Protein AF-A0A3A0BRJ7-F1 (afdb_monomer_lite)

Structure (mmCIF, N/CA/C/O backbone):
data_AF-A0A3A0BRJ7-F1
#
_entry.id   AF-A0A3A0BRJ7-F1
#
loop_
_atom_site.group_PDB
_atom_site.id
_atom_site.type_symbol
_atom_site.label_atom_id
_atom_site.label_alt_id
_atom_site.label_comp_id
_atom_site.label_asym_id
_atom_site.label_entity_id
_atom_site.label_seq_id
_atom_site.pdbx_PDB_ins_code
_atom_site.Cartn_x
_atom_site.Cartn_y
_atom_site.Cartn_z
_atom_site.occupancy
_atom_site.B_iso_or_equiv
_atom_site.auth_seq_id
_atom_site.auth_comp_id
_atom_site.auth_asym_id
_atom_site.auth_atom_id
_atom_site.pdbx_PDB_model_num
ATOM 1 N N . HIS A 1 1 ? -12.778 3.303 -24.298 1.00 61.09 1 HIS A N 1
ATOM 2 C CA . HIS A 1 1 ? -11.654 3.734 -23.444 1.00 61.09 1 HIS A CA 1
ATOM 3 C C . HIS A 1 1 ? -10.724 2.549 -23.195 1.00 61.09 1 HIS A C 1
ATOM 5 O O . HIS A 1 1 ? -11.020 1.719 -22.35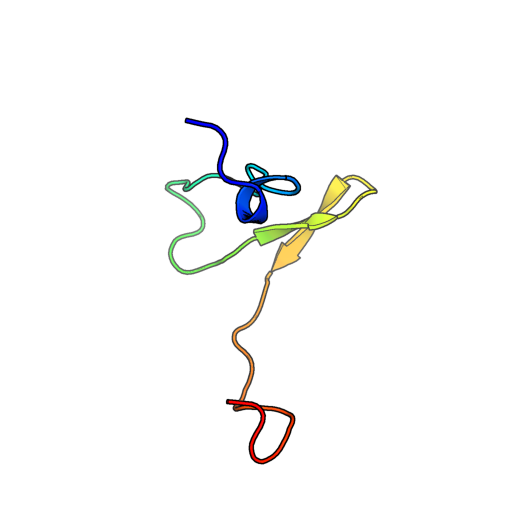1 1.00 61.09 1 HIS A O 1
ATOM 11 N N . ARG A 1 2 ? -9.643 2.417 -23.968 1.00 82.19 2 ARG A N 1
ATOM 12 C CA . ARG A 1 2 ? -8.554 1.456 -23.718 1.00 82.19 2 ARG A CA 1
ATOM 13 C C . ARG A 1 2 ? -7.261 2.151 -24.127 1.00 82.19 2 ARG A C 1
ATOM 15 O O . ARG A 1 2 ? -6.873 2.108 -25.288 1.00 82.19 2 ARG A O 1
ATOM 22 N N . HIS A 1 3 ? -6.686 2.904 -23.196 1.00 92.56 3 HIS A N 1
ATOM 23 C CA . HIS A 1 3 ? -5.375 3.507 -23.402 1.00 92.56 3 HIS A CA 1
ATOM 24 C C . HIS A 1 3 ? -4.303 2.455 -23.066 1.00 92.56 3 HIS A C 1
ATOM 26 O O . HIS A 1 3 ? -4.450 1.808 -22.028 1.00 92.56 3 HIS A O 1
ATOM 32 N N . PRO A 1 4 ? -3.239 2.276 -23.873 1.00 94.44 4 PRO A N 1
ATOM 33 C CA . PRO A 1 4 ? -2.201 1.271 -23.613 1.00 94.44 4 PRO A CA 1
ATOM 34 C C . PRO A 1 4 ? -1.583 1.355 -22.209 1.00 94.44 4 PRO A C 1
ATOM 36 O O . PRO A 1 4 ? -1.407 0.336 -21.559 1.00 94.44 4 PRO A O 1
ATOM 39 N N . ALA A 1 5 ? -1.359 2.567 -21.686 1.00 95.06 5 ALA A N 1
ATOM 40 C CA . ALA A 1 5 ? -0.828 2.764 -20.328 1.00 95.06 5 ALA A CA 1
ATOM 41 C C . ALA A 1 5 ? -1.756 2.276 -19.192 1.00 95.06 5 ALA A C 1
ATOM 43 O O . ALA A 1 5 ? -1.333 2.215 -18.046 1.00 95.06 5 ALA A O 1
ATOM 44 N N . GLY A 1 6 ? -3.022 1.955 -19.482 1.00 95.38 6 GLY A N 1
ATOM 45 C CA . GLY A 1 6 ? -3.970 1.413 -18.504 1.00 95.38 6 GLY A CA 1
ATOM 46 C C . GLY A 1 6 ? -4.014 -0.116 -18.459 1.00 95.38 6 GLY A C 1
ATOM 47 O O . GLY A 1 6 ? -4.903 -0.655 -17.800 1.00 95.38 6 GLY A O 1
ATOM 48 N N . GLN A 1 7 ? -3.122 -0.806 -19.182 1.00 95.88 7 GLN A N 1
ATOM 49 C CA . GLN A 1 7 ? -3.130 -2.267 -19.310 1.00 95.88 7 GLN A CA 1
ATOM 50 C C . GLN A 1 7 ? -3.116 -2.984 -17.953 1.00 95.88 7 GLN A C 1
ATOM 52 O O . GLN A 1 7 ? -3.866 -3.942 -17.785 1.00 95.88 7 GLN A O 1
ATOM 57 N N . ASP A 1 8 ? -2.373 -2.447 -16.985 1.00 95.69 8 ASP A N 1
ATOM 58 C CA . ASP A 1 8 ? -2.208 -3.030 -15.647 1.00 95.69 8 ASP A CA 1
ATOM 59 C C . ASP A 1 8 ? -2.986 -2.276 -14.553 1.00 95.69 8 ASP A C 1
ATOM 61 O O . ASP A 1 8 ? -2.661 -2.348 -13.369 1.00 95.69 8 ASP A O 1
ATOM 65 N N . SER A 1 9 ? -4.013 -1.509 -14.929 1.00 96.06 9 SER A N 1
ATOM 66 C CA . SER A 1 9 ? -4.850 -0.813 -13.946 1.00 96.06 9 SER A CA 1
ATOM 67 C C . SER A 1 9 ? -5.655 -1.800 -13.093 1.00 96.06 9 SER A C 1
ATOM 69 O O . SER A 1 9 ? -6.222 -2.769 -13.597 1.00 96.06 9 SER A O 1
ATOM 71 N N . ALA A 1 10 ? -5.727 -1.537 -11.788 1.00 96.56 10 ALA A N 1
ATOM 72 C CA . ALA A 1 10 ? -6.433 -2.387 -10.838 1.00 96.56 10 ALA A CA 1
ATOM 73 C C . ALA A 1 10 ? -7.064 -1.565 -9.708 1.00 96.56 10 ALA A C 1
ATOM 75 O O . ALA A 1 10 ? -6.546 -0.522 -9.308 1.00 96.56 10 ALA A O 1
ATOM 76 N N . ILE A 1 11 ? -8.173 -2.070 -9.165 1.00 97.31 11 ILE A N 1
ATOM 77 C CA . ILE A 1 11 ? -8.722 -1.596 -7.892 1.00 97.31 11 ILE A CA 1
ATOM 78 C C . ILE A 1 11 ? -7.864 -2.201 -6.778 1.00 97.31 11 ILE A C 1
ATOM 80 O O . ILE A 1 11 ? -7.756 -3.422 -6.684 1.00 97.31 11 ILE A O 1
ATOM 84 N N . ILE A 1 12 ? -7.256 -1.355 -5.943 1.00 96.44 12 ILE A N 1
ATOM 85 C CA . ILE A 1 12 ? -6.326 -1.787 -4.881 1.00 96.44 12 ILE A CA 1
ATOM 86 C C . ILE A 1 12 ? -6.913 -1.704 -3.466 1.00 96.44 12 ILE A C 1
ATOM 88 O O . ILE A 1 12 ? -6.256 -2.096 -2.505 1.00 96.44 12 ILE A O 1
ATOM 92 N N . GLY A 1 13 ? -8.135 -1.191 -3.320 1.00 96.12 13 GLY A N 1
ATOM 93 C CA . GLY A 1 13 ? -8.782 -1.034 -2.024 1.00 96.12 13 GLY A CA 1
ATOM 94 C C . GLY A 1 13 ? -10.033 -0.168 -2.088 1.00 96.12 13 GLY A C 1
ATOM 95 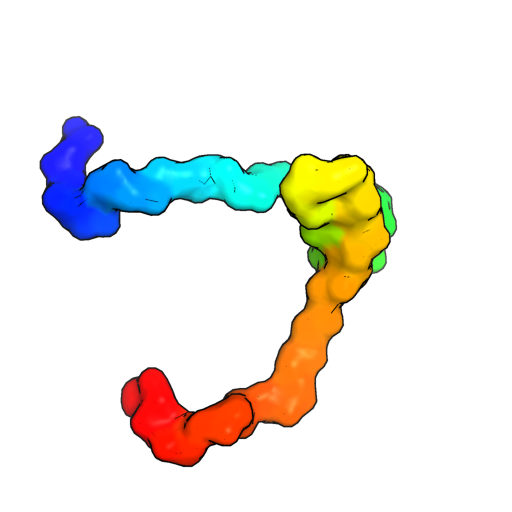O O . GLY A 1 13 ? -10.510 0.188 -3.167 1.00 96.12 13 GLY A O 1
ATOM 96 N N . GLU A 1 14 ? -10.536 0.170 -0.909 1.00 97.38 14 GLU A N 1
ATOM 97 C CA . GLU A 1 14 ? -11.735 0.974 -0.691 1.00 97.38 14 GLU A CA 1
ATOM 98 C C . GLU A 1 14 ? -11.533 1.922 0.497 1.00 97.38 14 GLU A C 1
ATOM 100 O O . GLU A 1 14 ? -10.639 1.722 1.321 1.00 97.38 14 GLU A O 1
ATOM 105 N N . VAL A 1 15 ? -12.363 2.963 0.577 1.00 97.25 15 VAL A N 1
ATOM 106 C CA . VAL A 1 15 ? -12.383 3.893 1.712 1.00 97.25 15 VAL A CA 1
ATOM 107 C C . VAL A 1 15 ? -13.455 3.439 2.694 1.00 97.25 15 VAL A C 1
ATOM 109 O O . VAL A 1 15 ? -14.600 3.223 2.302 1.00 97.25 15 VAL A O 1
ATOM 112 N N . THR A 1 16 ? -13.094 3.334 3.969 1.00 96.56 16 THR A N 1
ATOM 113 C CA . THR A 1 16 ? -13.992 2.938 5.059 1.00 96.56 16 THR A CA 1
ATOM 114 C C . THR A 1 16 ? -14.051 4.024 6.132 1.00 96.56 16 THR A C 1
ATOM 116 O O . THR A 1 16 ? -13.176 4.884 6.217 1.00 96.56 16 THR A O 1
ATOM 119 N N . GLU A 1 17 ? -15.086 3.996 6.975 1.00 97.88 17 GLU A N 1
ATOM 120 C CA . GLU A 1 17 ? -15.250 4.975 8.064 1.00 97.88 17 GLU A CA 1
ATOM 121 C C . GLU A 1 17 ? -14.215 4.799 9.182 1.00 97.88 17 GLU A C 1
ATOM 123 O O . GLU A 1 17 ? -13.809 5.764 9.829 1.00 97.88 17 GLU A O 1
ATOM 128 N N . THR A 1 18 ? -13.787 3.559 9.428 1.00 94.25 18 THR A N 1
ATOM 129 C CA . THR A 1 18 ? -12.824 3.229 10.478 1.00 94.25 18 THR A CA 1
ATOM 130 C C . THR A 1 18 ? -11.786 2.215 9.989 1.00 94.25 18 THR A C 1
ATOM 132 O O . THR A 1 18 ? -12.103 1.380 9.133 1.00 94.25 18 THR A O 1
ATOM 135 N N . PRO A 1 19 ? -10.558 2.251 10.542 1.00 92.56 19 PRO A N 1
ATOM 136 C CA . PRO A 1 19 ? -10.014 3.294 11.419 1.00 92.56 19 PRO A CA 1
ATOM 137 C C . PRO A 1 19 ? -9.710 4.595 10.652 1.00 92.56 19 PRO A C 1
ATOM 139 O O . PRO A 1 19 ? -9.017 4.586 9.639 1.00 92.56 19 PRO A O 1
ATOM 142 N N . ALA A 1 20 ? -10.210 5.726 11.154 1.00 94.62 20 ALA A N 1
ATOM 143 C CA . ALA A 1 20 ? -9.970 7.024 10.532 1.00 94.62 20 ALA A CA 1
ATOM 144 C C . ALA A 1 20 ? -8.480 7.404 10.601 1.00 94.62 2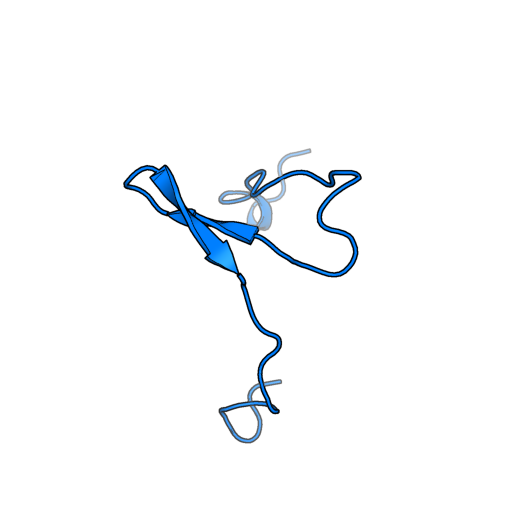0 ALA A C 1
ATOM 146 O O . ALA A 1 20 ? -7.831 7.226 11.631 1.00 94.62 20 ALA A O 1
ATOM 147 N N . GLY A 1 21 ? -7.947 7.953 9.506 1.00 94.81 21 GLY A N 1
ATOM 148 C CA . GLY A 1 21 ? -6.560 8.424 9.434 1.00 94.81 21 GLY A CA 1
ATOM 149 C C . GLY A 1 21 ? -5.504 7.328 9.260 1.00 94.81 21 GLY A C 1
ATOM 150 O O . GLY A 1 21 ? -4.319 7.627 9.367 1.00 94.81 21 GLY A O 1
ATOM 151 N N . ALA A 1 22 ? -5.904 6.085 8.977 1.00 95.50 22 ALA A N 1
ATOM 152 C CA . ALA A 1 22 ? -4.982 4.982 8.730 1.00 95.50 22 ALA A CA 1
ATOM 153 C C . ALA A 1 22 ? -5.238 4.321 7.372 1.00 95.50 22 ALA A C 1
ATOM 155 O O . ALA A 1 22 ? -6.374 4.205 6.915 1.00 95.50 22 ALA A O 1
ATOM 156 N N . VAL A 1 23 ? -4.163 3.834 6.752 1.00 97.12 23 VAL A N 1
ATOM 157 C CA . VAL A 1 23 ? -4.226 2.953 5.583 1.00 97.12 23 VAL A CA 1
ATOM 158 C C . VAL A 1 23 ? -3.892 1.545 6.051 1.00 97.12 23 VAL A C 1
ATOM 160 O O . VAL A 1 23 ? -2.827 1.314 6.621 1.00 97.12 23 VAL A O 1
ATOM 163 N N . VAL A 1 24 ? -4.802 0.597 5.828 1.00 97.12 24 VAL A N 1
ATOM 164 C CA . VAL A 1 24 ? -4.622 -0.801 6.234 1.00 97.12 24 VAL A CA 1
ATOM 165 C C . VAL A 1 24 ? -4.511 -1.679 4.996 1.00 97.12 24 VAL A C 1
ATOM 167 O O . VAL A 1 24 ? -5.415 -1.733 4.168 1.00 97.12 24 VAL A O 1
ATOM 170 N N . MET A 1 25 ? -3.401 -2.400 4.883 1.00 97.44 25 MET A N 1
ATOM 171 C CA . MET A 1 25 ? -3.152 -3.362 3.818 1.00 97.44 25 MET A CA 1
ATOM 172 C C . MET A 1 25 ? -3.518 -4.772 4.281 1.00 97.44 25 MET A C 1
ATOM 174 O O . MET A 1 25 ? -3.075 -5.226 5.339 1.00 97.44 25 MET A O 1
ATOM 178 N N . ARG A 1 26 ? -4.263 -5.498 3.442 1.00 96.94 26 ARG A N 1
ATOM 179 C CA . ARG A 1 26 ? -4.420 -6.951 3.551 1.00 96.94 26 ARG A CA 1
ATOM 180 C C . ARG A 1 26 ? -3.319 -7.634 2.747 1.00 96.94 26 ARG A C 1
ATOM 182 O O . ARG A 1 26 ? -3.220 -7.436 1.541 1.00 96.94 26 ARG A O 1
ATOM 189 N N . ASN A 1 27 ? -2.493 -8.437 3.407 1.00 96.44 27 ASN A N 1
ATOM 190 C CA . ASN A 1 27 ? -1.476 -9.230 2.724 1.00 96.44 27 ASN A CA 1
ATOM 191 C C . ASN A 1 27 ? -2.091 -10.467 2.037 1.00 96.44 27 ASN A C 1
ATOM 193 O O . ASN A 1 27 ? -3.249 -10.817 2.269 1.00 96.44 27 ASN A O 1
ATOM 197 N N . ALA A 1 28 ? -1.295 -11.166 1.226 1.00 96.69 28 ALA A N 1
ATOM 198 C CA . ALA A 1 28 ? -1.742 -12.342 0.472 1.00 96.69 28 ALA A CA 1
ATOM 199 C C . ALA A 1 28 ? -2.229 -13.517 1.349 1.00 96.69 28 ALA A C 1
ATOM 201 O O . ALA A 1 28 ? -2.981 -14.363 0.879 1.00 96.69 28 ALA A O 1
ATOM 202 N N . PHE A 1 29 ? -1.833 -13.557 2.623 1.00 96.75 29 PHE A N 1
ATOM 203 C CA . PHE A 1 29 ? -2.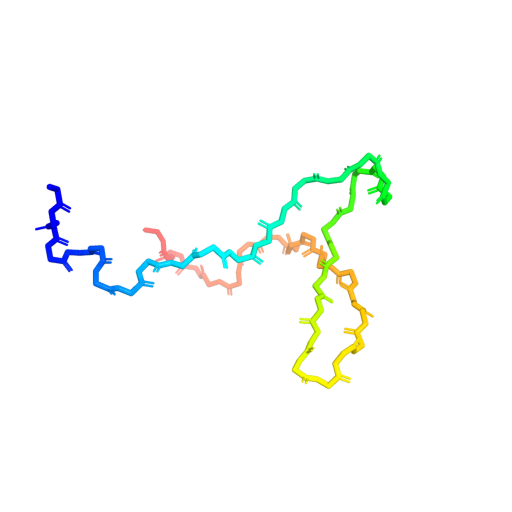254 -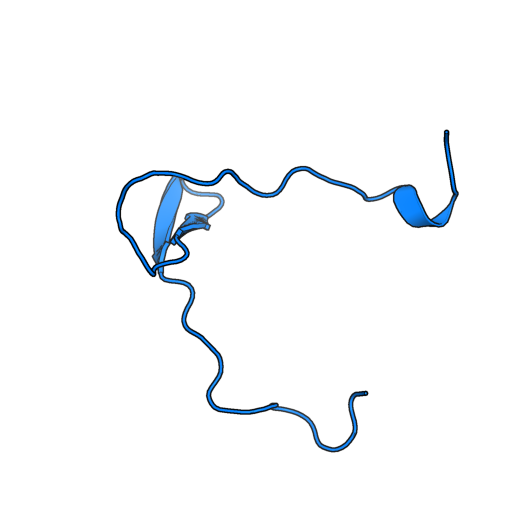14.568 3.598 1.00 96.75 29 PHE A CA 1
ATOM 204 C C . PHE A 1 29 ? -3.450 -14.109 4.451 1.00 96.75 29 PHE A C 1
ATOM 206 O O . PHE A 1 29 ? -3.836 -14.793 5.395 1.00 96.75 29 PHE A O 1
ATOM 213 N N . GLY A 1 30 ? -4.030 -12.942 4.149 1.00 95.19 30 GLY A N 1
ATOM 214 C CA . GLY A 1 30 ? -5.203 -12.392 4.829 1.00 95.19 30 GLY A CA 1
ATOM 215 C C . GLY A 1 30 ? -4.908 -11.558 6.079 1.00 95.19 30 GLY A C 1
ATOM 216 O O . GLY A 1 30 ? -5.842 -10.986 6.641 1.00 95.19 30 GLY A O 1
ATOM 217 N N . GLY A 1 31 ? -3.643 -11.439 6.492 1.00 97.19 31 GLY A N 1
ATOM 218 C CA . GLY A 1 31 ? -3.236 -10.610 7.628 1.00 97.19 31 GLY A CA 1
ATOM 219 C C . GLY A 1 31 ? -3.324 -9.114 7.319 1.00 97.19 31 GLY A C 1
ATOM 220 O O . GLY A 1 31 ? -3.080 -8.696 6.187 1.00 97.19 31 GLY A O 1
ATOM 221 N N . LEU A 1 32 ? -3.652 -8.314 8.335 1.00 96.50 32 LEU A N 1
ATOM 222 C CA . LEU A 1 32 ? -3.771 -6.859 8.225 1.00 96.50 32 LEU A CA 1
ATOM 223 C C . LEU A 1 32 ? -2.528 -6.162 8.784 1.00 96.50 32 LEU A C 1
ATOM 225 O O . LEU A 1 32 ? -2.003 -6.558 9.827 1.00 96.50 32 LEU A O 1
ATOM 229 N N . ARG A 1 33 ? -2.061 -5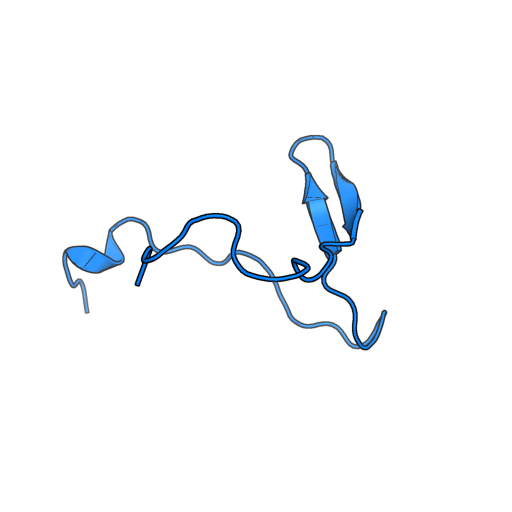.121 8.092 1.00 96.56 33 ARG A N 1
ATOM 230 C CA . ARG A 1 33 ? -0.944 -4.268 8.520 1.00 96.56 33 ARG A CA 1
ATOM 231 C C . ARG A 1 33 ? -1.239 -2.804 8.222 1.00 96.56 33 ARG A C 1
ATOM 233 O O . ARG A 1 33 ? -1.803 -2.501 7.176 1.00 96.56 33 ARG A O 1
ATOM 240 N N . VAL A 1 34 ? -0.833 -1.914 9.124 1.00 96.19 34 VAL A N 1
ATOM 241 C CA . VAL A 1 34 ? -0.863 -0.468 8.874 1.00 96.19 34 VAL A CA 1
ATOM 242 C C . VAL A 1 34 ? 0.249 -0.119 7.887 1.00 96.19 34 VAL A C 1
ATOM 244 O O . VAL A 1 34 ? 1.357 -0.648 7.986 1.00 96.19 34 VAL A O 1
ATOM 247 N N . VAL A 1 35 ? -0.072 0.726 6.913 1.00 95.75 35 VAL A N 1
ATOM 248 C CA . VAL A 1 35 ? 0.898 1.325 5.998 1.00 95.75 35 VAL A CA 1
ATOM 249 C C . VAL A 1 35 ? 1.269 2.688 6.559 1.00 95.75 35 VAL A C 1
ATOM 251 O O . VAL A 1 35 ? 0.459 3.615 6.539 1.00 95.75 35 VAL A O 1
ATOM 254 N N . ASP A 1 36 ? 2.489 2.790 7.072 1.00 93.25 36 ASP A N 1
ATOM 255 C CA . ASP A 1 36 ? 3.019 4.042 7.595 1.00 93.25 36 ASP A CA 1
ATOM 256 C C . ASP A 1 36 ? 3.457 4.973 6.462 1.00 93.25 36 ASP A C 1
ATOM 258 O O . ASP A 1 36 ? 3.906 4.543 5.395 1.00 93.25 36 ASP A O 1
ATOM 262 N N . LEU A 1 37 ? 3.359 6.277 6.717 1.00 90.19 37 LEU A N 1
ATOM 263 C CA . LEU A 1 37 ? 3.978 7.277 5.858 1.00 90.19 37 LEU A CA 1
ATOM 264 C C . LEU A 1 37 ? 5.500 7.183 5.994 1.00 90.19 37 LEU A C 1
ATOM 266 O O . LEU A 1 37 ? 6.038 7.142 7.101 1.00 90.19 37 LEU A O 1
ATOM 270 N N . LEU A 1 38 ? 6.198 7.174 4.858 1.00 87.88 38 LEU A N 1
ATOM 271 C CA . LEU A 1 38 ? 7.657 7.181 4.842 1.00 87.88 38 LEU A CA 1
ATOM 272 C C . LEU A 1 38 ? 8.190 8.477 5.464 1.00 87.88 38 LEU A C 1
ATOM 274 O O . LEU A 1 38 ? 7.722 9.576 5.158 1.00 87.88 38 LEU A O 1
ATOM 278 N N . ILE A 1 39 ? 9.215 8.348 6.308 1.00 86.88 39 ILE A N 1
ATOM 279 C CA . ILE A 1 39 ? 9.958 9.489 6.846 1.00 86.88 39 ILE A CA 1
ATOM 280 C C . ILE A 1 39 ? 10.923 9.964 5.750 1.00 86.88 39 ILE A C 1
ATOM 282 O O . ILE A 1 39 ? 12.078 9.547 5.696 1.00 86.88 39 ILE A O 1
ATOM 286 N N . GLY A 1 40 ? 10.420 10.808 4.848 1.00 85.56 40 GLY A N 1
ATOM 287 C CA . GLY A 1 40 ? 11.172 11.341 3.710 1.00 85.56 40 GLY A CA 1
ATOM 288 C C . GLY A 1 40 ? 11.354 10.359 2.547 1.00 85.56 40 GLY A C 1
ATOM 289 O O . GLY A 1 40 ? 10.993 9.183 2.619 1.00 85.56 40 GLY A O 1
ATOM 290 N N . ASP A 1 41 ? 11.918 10.869 1.451 1.00 86.56 41 ASP A N 1
ATOM 291 C CA . ASP A 1 41 ? 12.275 10.061 0.285 1.00 86.56 41 ASP A CA 1
ATOM 292 C C . ASP A 1 41 ? 13.570 9.278 0.548 1.00 86.56 41 ASP A C 1
ATOM 294 O O . ASP A 1 41 ? 14.525 9.805 1.121 1.00 86.56 41 ASP A O 1
ATOM 298 N N . GLN A 1 42 ? 13.597 8.011 0.139 1.00 85.38 42 GLN A N 1
ATOM 299 C CA . GLN A 1 42 ? 14.733 7.116 0.354 1.00 85.38 42 GLN A CA 1
ATOM 300 C C . GLN A 1 42 ? 15.851 7.326 -0.674 1.00 85.38 42 GLN A C 1
ATOM 302 O O . GLN A 1 42 ? 16.984 6.911 -0.422 1.00 85.38 42 GLN A O 1
ATOM 307 N N . LEU A 1 43 ? 15.561 7.945 -1.827 1.00 90.06 43 LEU A N 1
ATOM 308 C CA . LEU A 1 43 ? 16.523 8.071 -2.922 1.00 90.06 43 LEU A CA 1
ATOM 309 C C . LEU A 1 43 ? 16.720 9.533 -3.356 1.00 90.06 43 LEU A C 1
ATOM 311 O O . LEU A 1 43 ? 15.759 10.225 -3.692 1.00 90.06 43 LEU A O 1
ATOM 315 N N . PRO A 1 44 ? 17.970 10.035 -3.404 1.00 88.56 44 PRO A N 1
ATOM 316 C CA . PRO A 1 44 ? 18.216 11.397 -3.850 1.00 88.56 44 PRO A CA 1
ATOM 317 C C . PRO A 1 44 ? 17.932 11.533 -5.355 1.00 88.56 44 PRO A C 1
ATOM 319 O O . PRO A 1 44 ? 18.598 10.894 -6.171 1.00 88.56 44 PRO A O 1
ATOM 322 N N . ARG A 1 45 ? 17.016 12.449 -5.713 1.00 90.62 45 ARG A N 1
ATOM 323 C CA . ARG A 1 45 ? 16.627 12.808 -7.098 1.00 90.62 45 ARG A CA 1
ATOM 324 C C . ARG A 1 45 ? 15.880 11.700 -7.863 1.00 90.62 45 ARG A C 1
ATOM 326 O O . ARG A 1 45 ? 16.237 11.400 -8.997 1.00 90.62 45 ARG A O 1
ATOM 333 N N . ILE A 1 46 ? 14.872 11.083 -7.245 1.00 91.12 46 ILE A N 1
ATOM 334 C CA . ILE A 1 46 ? 14.025 10.063 -7.896 1.00 91.12 46 ILE A CA 1
ATOM 335 C C . ILE A 1 46 ? 12.795 10.629 -8.633 1.00 91.12 46 ILE A C 1
ATOM 337 O O . ILE A 1 46 ? 12.043 9.878 -9.252 1.00 91.12 46 ILE A O 1
ATOM 341 N N . CYS A 1 47 ? 12.619 11.948 -8.595 1.00 85.56 47 CYS A N 1
ATOM 342 C CA . CYS A 1 47 ? 11.601 12.665 -9.356 1.00 85.56 47 CYS A CA 1
ATOM 343 C C . CYS A 1 47 ? 12.207 13.313 -10.600 1.00 85.56 47 CYS A C 1
ATOM 345 O O . CYS A 1 47 ? 13.302 13.912 -10.467 1.00 85.56 47 CYS A O 1
#

Sequence (47 aa):
HRHPAGQDSAIIGEVTETPAGAVVMRNAFGGLRVVDLLIGDQLPRIC

Foldseek 3Di:
DDDPVCPPPDDQDDDDPPPPPWDWDQDPVRDIDTDDDDPDDPDPPPD

Secondary structure (DSSP, 8-state):
---GGGTT--------SSSTT-EEEEPTTS-EEEEPPPSS-SSTT--

Radius of gyration: 15.35 Å; chains: 1; bounding box: 34×27×35 Å

pLDDT: mean 93.04, std 6.2, range [61.09, 97.88]